Protein AF-A0A1C7NG11-F1 (afdb_monomer_lite)

pLDDT: mean 90.78, std 10.19, range [51.72, 97.56]

Radius of gyration: 19.41 Å; chains: 1; bounding box: 43×22×46 Å

Foldseek 3Di:
DDPVVVVVVVVVVVVCVVVDCDPVNPDDDDDDDDPCRVCVVVVVVVVVD

Secondary structure (DSSP, 8-state):
--HHHHHHHHHHHHHHHHHS--GGG-SPPP-PPPHHHHTHH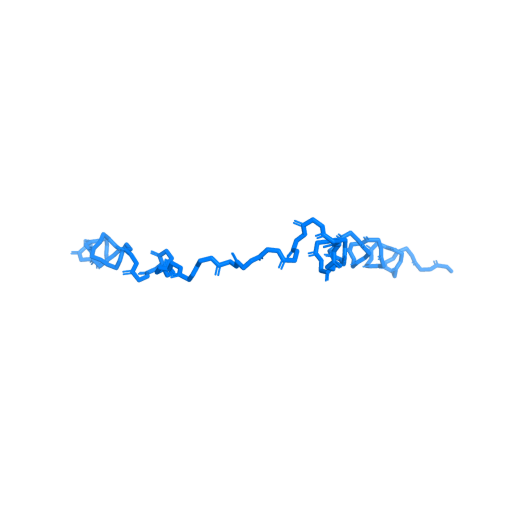HHHHHTT-

Structure (mmCIF, N/CA/C/O backbone):
data_AF-A0A1C7NG11-F1
#
_entry.id   AF-A0A1C7NG11-F1
#
loop_
_atom_site.group_PDB
_atom_site.id
_atom_site.type_symbol
_atom_site.label_atom_id
_atom_site.label_alt_id
_atom_site.label_comp_id
_atom_site.label_asym_id
_atom_site.label_entity_id
_atom_site.label_seq_id
_atom_site.pdbx_PDB_ins_code
_atom_site.Cartn_x
_atom_site.Cartn_y
_atom_site.Cartn_z
_atom_site.occupancy
_atom_site.B_iso_or_equiv
_atom_site.auth_seq_id
_atom_site.auth_comp_id
_atom_site.auth_asym_id
_atom_site.auth_atom_id
_atom_site.pdbx_PDB_model_num
ATOM 1 N N . ARG A 1 1 ? 25.609 2.801 -15.350 1.00 61.16 1 ARG A N 1
ATOM 2 C CA . ARG A 1 1 ? 24.494 1.898 -14.963 1.00 61.16 1 ARG A CA 1
ATOM 3 C C . ARG A 1 1 ? 24.196 2.136 -13.484 1.00 61.16 1 ARG A C 1
ATOM 5 O O . ARG A 1 1 ? 25.107 1.988 -12.685 1.00 61.16 1 ARG A O 1
ATOM 12 N N . THR A 1 2 ? 22.997 2.596 -13.123 1.00 91.12 2 THR A N 1
ATOM 13 C CA . THR A 1 2 ? 22.692 3.077 -11.761 1.00 91.12 2 THR A CA 1
ATOM 14 C C . THR A 1 2 ? 21.933 2.026 -10.950 1.00 91.12 2 THR A C 1
ATOM 16 O O . THR A 1 2 ? 20.759 1.756 -11.196 1.00 91.12 2 THR A O 1
ATOM 19 N N . LEU A 1 3 ? 22.597 1.438 -9.951 1.00 91.69 3 LEU A N 1
ATOM 20 C CA . LEU A 1 3 ? 21.998 0.422 -9.076 1.00 91.69 3 LEU A CA 1
ATOM 21 C C . LEU A 1 3 ? 20.763 0.957 -8.332 1.00 91.69 3 LEU A C 1
ATOM 23 O O . LEU A 1 3 ? 19.751 0.270 -8.254 1.00 91.69 3 LEU A O 1
ATOM 27 N N . GLY A 1 4 ? 20.798 2.212 -7.874 1.00 94.12 4 GLY A N 1
ATOM 28 C CA . GLY A 1 4 ? 19.662 2.833 -7.185 1.00 94.12 4 GLY A CA 1
ATOM 29 C C . GLY A 1 4 ? 18.392 2.935 -8.037 1.00 94.12 4 GLY A C 1
ATOM 30 O O . GLY A 1 4 ? 17.297 2.751 -7.514 1.00 94.12 4 GLY A O 1
ATOM 31 N N . ASN A 1 5 ? 18.514 3.163 -9.350 1.00 95.94 5 ASN A N 1
ATOM 32 C CA . ASN A 1 5 ? 17.345 3.176 -10.237 1.00 95.94 5 ASN A CA 1
ATOM 33 C C . ASN A 1 5 ? 16.798 1.766 -10.446 1.00 95.94 5 ASN A C 1
ATOM 35 O O . ASN A 1 5 ? 15.587 1.591 -10.483 1.00 95.94 5 ASN A O 1
ATOM 39 N N . PHE A 1 6 ? 17.682 0.769 -10.537 1.00 95.62 6 PHE A N 1
ATOM 40 C CA . PHE A 1 6 ? 17.273 -0.626 -10.647 1.00 95.62 6 PHE A CA 1
ATOM 41 C C . PHE A 1 6 ? 16.472 -1.072 -9.418 1.00 95.62 6 PHE A C 1
ATOM 43 O O . PHE A 1 6 ? 15.369 -1.576 -9.579 1.00 95.62 6 PHE A O 1
ATOM 50 N N . VAL A 1 7 ? 16.958 -0.790 -8.203 1.00 97.25 7 VAL A N 1
ATOM 51 C CA . VAL A 1 7 ? 16.253 -1.144 -6.956 1.00 97.25 7 VAL A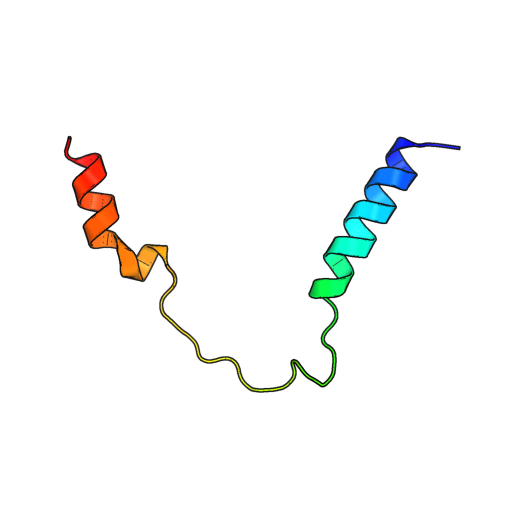 CA 1
ATOM 52 C C . VAL A 1 7 ? 14.896 -0.438 -6.843 1.00 97.25 7 VAL A C 1
ATOM 54 O O . VAL A 1 7 ? 13.906 -1.052 -6.452 1.00 97.25 7 VAL A O 1
ATOM 57 N N . LYS A 1 8 ? 14.815 0.845 -7.224 1.00 96.69 8 LYS A N 1
ATOM 58 C CA . LYS A 1 8 ? 13.537 1.576 -7.259 1.00 96.69 8 LYS A CA 1
ATOM 59 C C . LYS A 1 8 ? 12.566 0.976 -8.274 1.00 96.69 8 LYS A C 1
ATOM 61 O O . LYS A 1 8 ? 11.389 0.829 -7.966 1.00 96.69 8 LYS A O 1
ATOM 66 N N . ALA A 1 9 ? 13.058 0.618 -9.459 1.00 96.81 9 ALA A N 1
ATOM 67 C CA . ALA A 1 9 ? 12.245 0.010 -10.502 1.00 96.81 9 ALA A CA 1
ATOM 68 C C . ALA A 1 9 ? 11.719 -1.367 -10.080 1.00 96.81 9 ALA A C 1
ATOM 70 O O . ALA A 1 9 ? 10.542 -1.641 -10.281 1.00 96.81 9 ALA A O 1
ATOM 71 N N . THR A 1 10 ? 12.543 -2.208 -9.444 1.00 97.06 10 THR A N 1
ATOM 72 C CA . THR A 1 10 ? 12.093 -3.516 -8.946 1.00 97.06 10 THR A CA 1
ATOM 73 C C . THR A 1 10 ? 11.082 -3.373 -7.813 1.00 97.06 10 THR A C 1
ATOM 75 O O . THR A 1 10 ? 10.076 -4.073 -7.817 1.00 97.06 10 THR A O 1
ATOM 78 N N . PHE A 1 11 ? 11.295 -2.440 -6.879 1.00 96.88 11 PHE A N 1
ATOM 79 C CA . PHE A 1 11 ?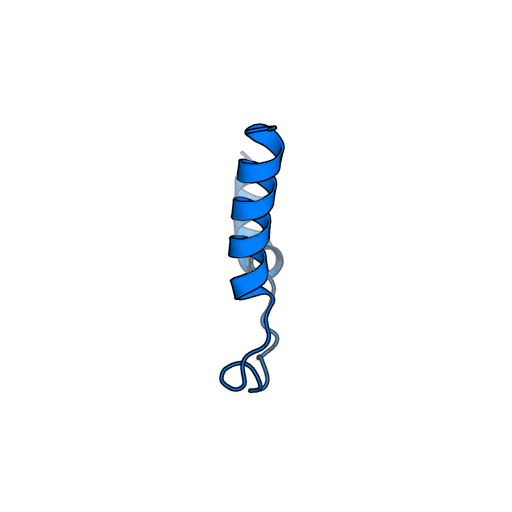 10.327 -2.154 -5.816 1.00 96.88 11 PHE A CA 1
ATOM 80 C C . PHE A 1 11 ? 8.979 -1.688 -6.383 1.00 96.88 11 PHE A C 1
ATOM 82 O O . PHE A 1 11 ? 7.937 -2.232 -6.027 1.00 96.88 11 PHE A O 1
ATOM 89 N N . ALA A 1 12 ? 9.003 -0.725 -7.310 1.00 97.56 12 ALA A N 1
ATOM 90 C CA . ALA A 1 12 ? 7.795 -0.219 -7.954 1.00 97.56 12 ALA A CA 1
ATOM 91 C C . ALA A 1 12 ? 7.078 -1.306 -8.769 1.00 97.56 12 ALA A C 1
ATOM 93 O O . ALA A 1 12 ? 5.859 -1.417 -8.694 1.00 97.56 12 ALA A O 1
ATOM 94 N N . ALA A 1 13 ? 7.821 -2.140 -9.503 1.00 97.56 13 ALA A N 1
ATOM 95 C CA . ALA A 1 13 ? 7.254 -3.246 -10.269 1.00 97.56 13 ALA A CA 1
ATOM 96 C C . ALA A 1 13 ? 6.514 -4.251 -9.373 1.00 97.56 13 ALA A C 1
ATOM 98 O O . ALA A 1 13 ? 5.412 -4.657 -9.725 1.00 97.56 13 ALA A O 1
ATOM 99 N N . ILE A 1 14 ? 7.078 -4.600 -8.210 1.00 97.19 14 ILE A N 1
ATOM 100 C CA . ILE A 1 14 ? 6.424 -5.485 -7.232 1.00 97.19 14 ILE A CA 1
ATOM 101 C C . ILE A 1 14 ? 5.185 -4.812 -6.629 1.00 97.19 14 ILE A C 1
ATOM 103 O O . ILE A 1 14 ? 4.145 -5.443 -6.519 1.00 97.19 14 ILE A O 1
ATOM 107 N N . GLY A 1 15 ? 5.246 -3.526 -6.274 1.00 96.81 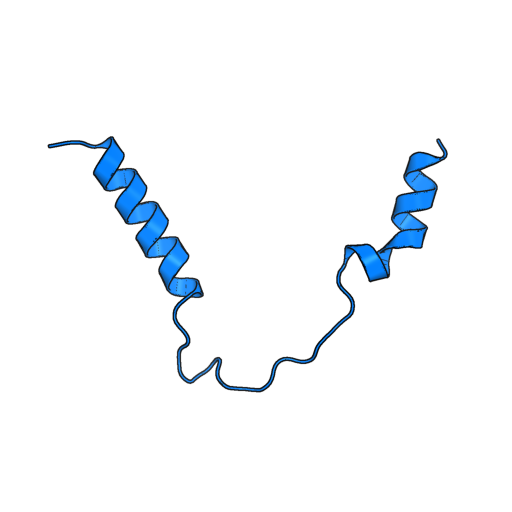15 GLY A N 1
ATOM 108 C CA . GLY A 1 15 ? 4.062 -2.808 -5.783 1.00 96.81 15 GLY A CA 1
ATOM 109 C C . GLY A 1 15 ? 2.920 -2.795 -6.807 1.00 96.81 15 GLY A C 1
ATOM 110 O O . GLY A 1 15 ? 1.764 -3.041 -6.468 1.00 96.81 15 GLY A O 1
ATOM 111 N N . ASN A 1 16 ? 3.260 -2.599 -8.082 1.00 96.94 16 ASN A N 1
ATOM 112 C CA . ASN A 1 16 ? 2.296 -2.584 -9.177 1.00 96.94 16 ASN A CA 1
ATOM 113 C C . ASN A 1 16 ? 1.627 -3.944 -9.428 1.00 96.94 16 ASN A C 1
ATOM 115 O O . ASN A 1 16 ? 0.568 -3.957 -10.050 1.00 96.94 16 ASN A O 1
ATOM 119 N N . THR A 1 17 ? 2.169 -5.072 -8.940 1.00 96.88 17 THR A N 1
ATOM 120 C CA . THR A 1 17 ? 1.490 -6.372 -9.100 1.00 96.88 17 THR A CA 1
ATOM 121 C C . THR A 1 17 ? 0.182 -6.431 -8.318 1.00 96.88 17 THR A C 1
ATOM 123 O O . THR A 1 17 ? -0.767 -7.027 -8.805 1.00 96.88 17 THR A O 1
ATOM 126 N N . TYR A 1 18 ? 0.105 -5.783 -7.149 1.00 94.81 18 TYR A N 1
ATOM 127 C CA . TYR A 1 18 ? -1.140 -5.665 -6.375 1.00 94.81 18 TYR A CA 1
ATOM 128 C C . TYR A 1 18 ? -2.071 -4.563 -6.897 1.00 94.81 18 TYR A C 1
ATOM 130 O O . TYR A 1 18 ? -3.252 -4.554 -6.572 1.00 94.81 18 TYR A O 1
ATOM 138 N N . GLY A 1 19 ? -1.548 -3.623 -7.688 1.00 92.44 19 GLY A N 1
ATOM 139 C CA . GLY A 1 19 ? -2.351 -2.589 -8.345 1.00 92.44 19 GLY A CA 1
ATOM 140 C C . GLY A 1 19 ? -2.993 -3.048 -9.657 1.00 92.44 19 GLY A C 1
ATOM 141 O O . GLY A 1 19 ? -3.825 -2.329 -10.209 1.00 92.44 19 GLY A O 1
ATOM 142 N N . PHE A 1 20 ? -2.603 -4.212 -10.184 1.00 95.06 20 PHE A N 1
ATOM 143 C CA . PHE A 1 20 ? -3.172 -4.760 -11.409 1.00 95.06 20 PHE A CA 1
ATOM 144 C C . PHE A 1 20 ? -4.480 -5.496 -11.104 1.00 95.06 20 PHE A C 1
ATOM 146 O O . PHE A 1 20 ? -4.490 -6.479 -10.370 1.00 95.06 20 PHE A O 1
ATOM 153 N N . LEU A 1 21 ? -5.583 -5.019 -11.686 1.00 94.19 21 LEU A N 1
ATOM 154 C CA . LEU A 1 21 ? -6.910 -5.597 -11.485 1.00 94.19 21 LEU A CA 1
ATOM 155 C C . LEU A 1 21 ? -7.116 -6.812 -12.399 1.00 94.19 21 LEU A C 1
ATOM 157 O O . LEU A 1 21 ? -7.579 -6.691 -13.537 1.00 94.19 21 LEU A O 1
ATOM 161 N N . THR A 1 22 ? -6.752 -7.988 -11.902 1.00 95.62 22 THR A N 1
ATOM 162 C CA . THR A 1 22 ? -7.006 -9.266 -12.568 1.00 95.62 22 THR A CA 1
ATOM 163 C C . THR A 1 22 ? -8.496 -9.653 -12.496 1.00 95.62 22 THR A C 1
ATOM 165 O O . THR A 1 22 ? -9.214 -9.156 -11.628 1.00 95.62 22 THR A O 1
ATOM 168 N N . PRO A 1 23 ? -9.005 -10.516 -13.402 1.00 95.75 23 PRO A N 1
ATOM 169 C CA . PRO A 1 23 ? -10.425 -10.890 -13.431 1.00 95.75 23 PRO A CA 1
ATOM 170 C C . PRO A 1 23 ? -10.977 -11.521 -12.146 1.00 95.75 23 PRO A C 1
ATOM 172 O O . PRO A 1 23 ? -12.169 -11.422 -11.882 1.00 95.75 23 PRO A O 1
ATOM 175 N N . ASP A 1 24 ? -10.124 -12.145 -11.335 1.00 93.94 24 ASP A N 1
ATOM 176 C CA . ASP A 1 24 ? -10.457 -12.680 -10.009 1.00 93.94 24 ASP A CA 1
ATOM 177 C C . ASP A 1 24 ? -10.777 -11.596 -8.967 1.00 93.94 24 ASP A C 1
ATOM 179 O O . ASP A 1 24 ? -11.421 -11.892 -7.969 1.00 93.94 24 ASP A O 1
ATOM 183 N N . LEU A 1 25 ? -10.384 -10.342 -9.208 1.00 93.62 25 LEU A N 1
ATOM 184 C CA . LEU A 1 25 ? -10.624 -9.203 -8.316 1.00 93.62 25 LEU A CA 1
ATOM 185 C C . LEU A 1 25 ? -11.827 -8.342 -8.749 1.00 93.62 25 LEU A C 1
ATOM 187 O O . LEU A 1 25 ? -12.013 -7.248 -8.225 1.00 93.62 25 LEU A O 1
ATOM 191 N N . TRP A 1 26 ? -12.617 -8.778 -9.737 1.00 94.44 26 TRP A N 1
ATOM 192 C CA . TRP A 1 26 ? -13.760 -8.006 -10.258 1.00 94.44 26 TRP A CA 1
ATOM 193 C C . TRP A 1 26 ? -15.024 -8.089 -9.400 1.00 94.44 26 TRP A C 1
ATOM 195 O O . TRP A 1 26 ? -15.966 -7.333 -9.639 1.00 94.44 26 TRP A O 1
ATOM 205 N N . GLU A 1 27 ? -15.072 -9.021 -8.452 1.00 93.50 27 GLU A N 1
ATOM 206 C CA . GLU A 1 27 ? -16.194 -9.142 -7.527 1.00 93.50 27 GLU A CA 1
ATOM 207 C C . GLU A 1 27 ? -16.344 -7.874 -6.670 1.00 93.50 27 GLU A C 1
ATOM 209 O O . GLU A 1 27 ? -15.373 -7.179 -6.363 1.00 93.50 27 GLU A O 1
ATOM 214 N N . GLU A 1 28 ? -17.584 -7.544 -6.309 1.00 92.12 28 GLU A N 1
ATOM 215 C CA . GLU A 1 28 ? -17.881 -6.351 -5.523 1.00 92.12 28 GLU A CA 1
ATOM 216 C C . GLU A 1 28 ? -17.310 -6.481 -4.104 1.00 92.12 28 GLU A C 1
ATOM 218 O O . GLU A 1 28 ? -17.563 -7.454 -3.395 1.00 92.12 28 GLU A O 1
ATOM 223 N N . THR A 1 29 ? -16.533 -5.486 -3.669 1.00 90.56 29 THR A N 1
ATOM 224 C CA . THR A 1 29 ? -15.986 -5.453 -2.310 1.00 90.56 29 THR A CA 1
ATOM 225 C C . THR A 1 29 ? -16.994 -4.851 -1.337 1.00 90.56 29 THR A C 1
ATOM 227 O O . THR A 1 29 ? -17.447 -3.723 -1.542 1.00 90.56 29 THR A O 1
ATOM 230 N N . GLU A 1 30 ? -17.281 -5.539 -0.232 1.00 93.06 30 GLU A N 1
ATOM 231 C CA . GLU A 1 30 ? -18.114 -4.983 0.837 1.00 93.06 30 GLU A CA 1
ATOM 232 C C . GLU A 1 30 ? -17.403 -3.832 1.567 1.00 93.06 30 GLU A C 1
ATOM 234 O O . GLU A 1 30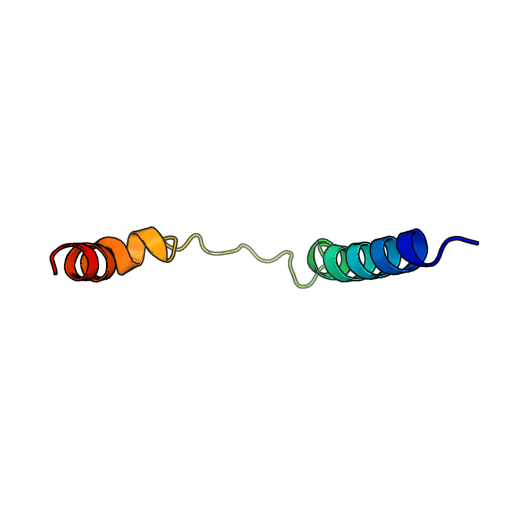 ? -16.283 -3.967 2.071 1.00 93.06 30 GLU A O 1
ATOM 239 N N . PHE A 1 31 ? -18.073 -2.681 1.669 1.00 90.44 31 PHE A N 1
ATOM 240 C CA . PHE A 1 31 ? -17.559 -1.543 2.426 1.00 90.44 31 PHE A CA 1
ATOM 241 C C . PHE A 1 31 ? -17.735 -1.769 3.928 1.00 90.44 31 PHE A C 1
ATOM 243 O O . PHE A 1 31 ? -18.815 -1.577 4.489 1.00 90.44 31 PHE A O 1
ATOM 250 N N . VAL A 1 32 ? -16.645 -2.131 4.597 1.00 94.38 32 VAL A N 1
ATOM 251 C CA . VAL A 1 32 ? -16.586 -2.245 6.057 1.00 94.38 32 VAL A CA 1
ATOM 252 C C . VAL A 1 32 ? -16.075 -0.956 6.699 1.00 94.38 32 VAL A C 1
ATOM 254 O O . VAL A 1 32 ? -15.429 -0.118 6.062 1.00 94.38 32 VAL A O 1
ATOM 257 N N . LYS A 1 33 ? -16.361 -0.776 7.992 1.00 94.12 33 LYS A N 1
ATOM 258 C CA . LYS A 1 33 ? -15.792 0.336 8.763 1.00 94.12 33 LYS A CA 1
ATOM 259 C C . LYS A 1 33 ? -14.268 0.218 8.753 1.00 94.12 33 LYS A C 1
ATOM 261 O O . LYS A 1 33 ? -13.723 -0.862 8.951 1.00 94.12 33 LYS A O 1
ATOM 266 N N . GLY A 1 34 ? -13.576 1.337 8.545 1.00 94.06 34 GLY A N 1
ATOM 267 C CA . GLY A 1 34 ? -12.119 1.354 8.651 1.00 94.06 34 GLY A CA 1
ATOM 268 C C . GLY A 1 34 ? -11.672 0.969 10.071 1.00 94.06 34 GLY A C 1
ATOM 269 O O . GLY A 1 34 ? -12.344 1.365 11.028 1.00 94.06 34 GLY A O 1
ATOM 270 N N . PRO A 1 35 ? -10.523 0.292 10.251 1.00 94.94 35 PRO A N 1
ATOM 271 C CA . PRO A 1 35 ? -10.087 -0.181 11.569 1.00 94.94 35 PRO A CA 1
ATOM 272 C C . PRO A 1 35 ? -10.023 0.926 12.630 1.00 94.94 35 PRO A C 1
ATOM 274 O O . PRO A 1 35 ? -10.412 0.730 13.775 1.00 94.94 35 PRO A O 1
ATOM 277 N N . TYR A 1 36 ? -9.597 2.135 12.255 1.00 93.38 36 TYR A N 1
ATOM 278 C CA . TYR A 1 36 ? -9.573 3.277 13.178 1.00 93.38 36 TYR A CA 1
ATOM 279 C C . TYR A 1 36 ? -10.961 3.703 13.662 1.00 93.38 36 TYR A C 1
ATOM 281 O O . TYR A 1 36 ? -11.100 4.137 14.803 1.00 93.38 36 TYR A O 1
ATOM 289 N N . GLN A 1 37 ? -11.971 3.583 12.800 1.00 93.31 37 GLN A N 1
ATOM 290 C CA . GLN A 1 37 ? -13.353 3.890 13.145 1.00 93.31 37 GLN A CA 1
ATOM 291 C C . GLN A 1 37 ? -13.972 2.780 13.999 1.00 93.31 37 GLN A C 1
ATOM 293 O O . GLN A 1 37 ? -14.776 3.067 14.876 1.00 93.31 37 GLN A O 1
ATOM 298 N N . GLU A 1 38 ? -13.613 1.521 13.745 1.00 94.31 38 GLU A N 1
ATOM 299 C CA . GLU A 1 38 ? -14.082 0.373 14.525 1.00 94.31 38 GLU A CA 1
ATOM 300 C C . GLU A 1 38 ? -13.489 0.356 15.941 1.00 94.31 38 GLU A C 1
ATOM 302 O O . GLU A 1 38 ? -14.204 0.128 16.913 1.00 94.31 38 GLU A O 1
ATOM 307 N N . PHE A 1 39 ? -12.199 0.665 16.077 1.00 93.75 39 PHE A N 1
ATOM 308 C CA . PHE A 1 39 ? -11.475 0.612 17.349 1.00 93.75 39 PHE A CA 1
ATOM 309 C C . PHE A 1 39 ? -11.295 1.986 18.014 1.00 93.75 39 PHE A C 1
ATOM 311 O O . PHE A 1 39 ? -10.420 2.140 18.870 1.00 93.75 39 PHE A O 1
ATOM 318 N N . SER A 1 40 ? -12.108 2.989 17.658 1.00 92.44 40 SER A N 1
ATOM 319 C CA . SER A 1 40 ? -11.981 4.358 18.186 1.00 92.44 40 SER A CA 1
ATOM 320 C C . SER A 1 40 ? -12.023 4.402 19.713 1.00 92.44 40 SER A C 1
ATOM 322 O O . SER A 1 40 ? -11.194 5.063 20.341 1.00 92.44 40 SER A O 1
ATOM 324 N N . ASP A 1 41 ? -12.938 3.643 20.317 1.00 90.06 41 ASP A N 1
ATOM 325 C CA . ASP A 1 41 ? -13.144 3.620 21.767 1.00 90.06 41 ASP A CA 1
ATOM 326 C C . ASP A 1 41 ? -11.959 2.976 22.495 1.00 90.06 41 ASP A C 1
ATOM 328 O O . ASP A 1 41 ? -11.505 3.480 23.524 1.00 90.06 41 ASP A O 1
ATOM 332 N N . PHE A 1 42 ? -11.405 1.899 21.929 1.00 92.00 42 PHE A N 1
ATOM 333 C CA . PHE A 1 42 ? -10.202 1.244 22.443 1.00 92.00 42 PHE A CA 1
ATOM 334 C C . PHE A 1 42 ? -8.983 2.176 22.379 1.00 92.00 42 PHE A C 1
ATOM 336 O O . PHE A 1 42 ? -8.231 2.303 23.349 1.00 92.00 42 PHE A O 1
ATOM 343 N N . LEU A 1 43 ? -8.796 2.871 21.255 1.00 90.94 43 LEU A N 1
ATOM 344 C CA . LEU A 1 43 ? -7.674 3.791 21.0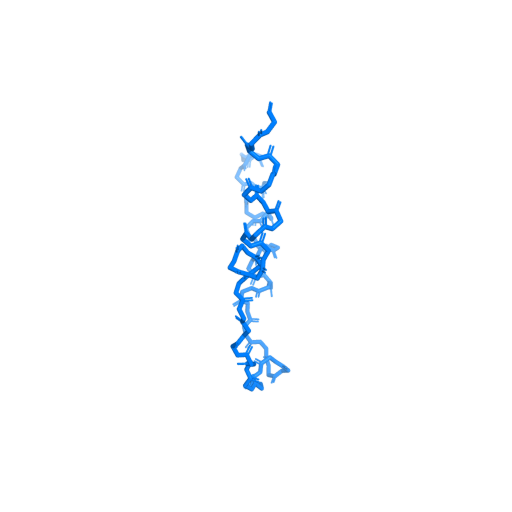65 1.00 90.94 43 LEU A CA 1
ATOM 345 C C . LEU A 1 43 ? -7.777 5.022 21.981 1.00 90.94 43 LEU A C 1
ATOM 347 O O . LEU A 1 43 ? -6.767 5.438 22.554 1.00 90.94 43 LEU A O 1
ATOM 351 N N . ALA A 1 44 ? -8.983 5.558 22.191 1.00 90.50 44 ALA A N 1
ATOM 352 C CA . ALA A 1 44 ? -9.224 6.703 23.071 1.00 90.50 44 ALA A CA 1
ATOM 353 C C . ALA A 1 44 ? -8.904 6.407 24.548 1.00 90.50 44 ALA A C 1
ATOM 355 O O . ALA A 1 44 ? -8.455 7.289 25.283 1.00 90.50 44 ALA A O 1
ATOM 356 N N . GLN A 1 45 ? -9.088 5.163 24.999 1.00 84.25 45 GLN A N 1
ATOM 357 C CA . GLN A 1 45 ? -8.758 4.753 26.369 1.00 84.25 45 GLN A CA 1
ATOM 358 C C . GLN A 1 45 ? -7.246 4.734 26.632 1.00 84.25 45 GLN A C 1
ATOM 360 O O . GLN A 1 45 ? -6.812 5.070 27.734 1.00 84.25 45 GLN A O 1
ATOM 365 N N . LYS A 1 46 ? -6.427 4.393 25.628 1.00 69.50 46 LYS A N 1
ATOM 366 C CA . LYS A 1 46 ? -4.959 4.356 25.756 1.00 69.50 46 LYS A CA 1
ATOM 367 C C . LYS A 1 46 ? -4.340 5.750 25.897 1.00 69.50 46 LYS A C 1
ATOM 369 O O . LYS A 1 46 ? -3.292 5.881 26.515 1.00 69.50 46 LYS A O 1
ATOM 374 N N . GLN A 1 47 ? -4.992 6.773 25.349 1.00 65.06 47 GLN A N 1
ATOM 375 C CA . GLN A 1 47 ? -4.533 8.164 25.399 1.00 65.06 47 GLN A CA 1
ATOM 376 C C . GLN A 1 47 ? -4.842 8.861 26.738 1.00 65.06 47 GLN A C 1
ATOM 378 O O . GLN A 1 47 ? -4.318 9.935 27.009 1.00 65.06 47 GLN A O 1
ATOM 383 N N . ARG A 1 48 ? -5.709 8.262 27.567 1.00 62.53 48 ARG A N 1
ATOM 384 C CA . ARG A 1 48 ? -6.129 8.780 28.881 1.00 62.53 48 ARG A CA 1
ATOM 385 C C . ARG A 1 48 ? -5.264 8.300 30.061 1.00 62.53 48 ARG A C 1
ATOM 387 O O . ARG A 1 48 ? -5.602 8.621 31.198 1.00 62.53 48 ARG A O 1
ATOM 394 N N . LYS A 1 49 ? -4.194 7.540 29.808 1.00 51.72 49 LYS A N 1
ATOM 395 C CA . LYS A 1 49 ? -3.136 7.224 30.786 1.00 51.72 49 LYS A CA 1
ATOM 396 C C . LYS A 1 49 ? -1.959 8.167 30.606 1.00 51.72 49 LYS A C 1
ATOM 398 O O . LYS A 1 49 ? -1.356 8.506 31.643 1.00 51.72 49 LYS A O 1
#

Organism: NCBI:txid101091

InterPro domains:
  IPR014721 Small ribosomal subunit protein uS5 domain 2-type fold, subgroup [G3DSA:3.30.230.10] (1-28)

Sequence (49 aa):
RTLGNFVKATFAAIGNTYGFLTPDLWEETEFVKGPYQEFSDFLAQKQRK